Protein AF-A0A5U7F4Q4-F1 (afdb_monomer_lite)

pLDDT: mean 90.33, std 9.33, range [39.44, 98.25]

Organism: Salmonella e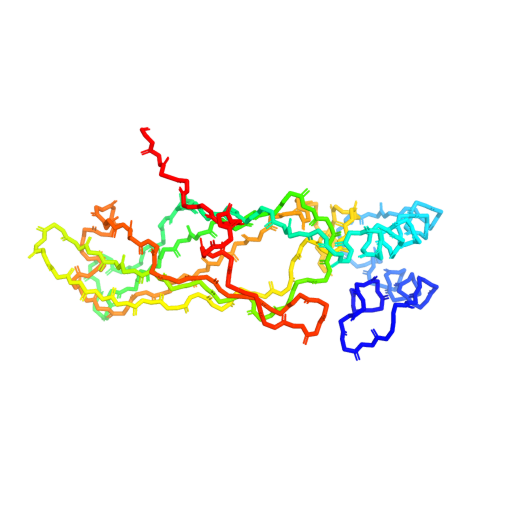nterica (NCBI:txid28901)

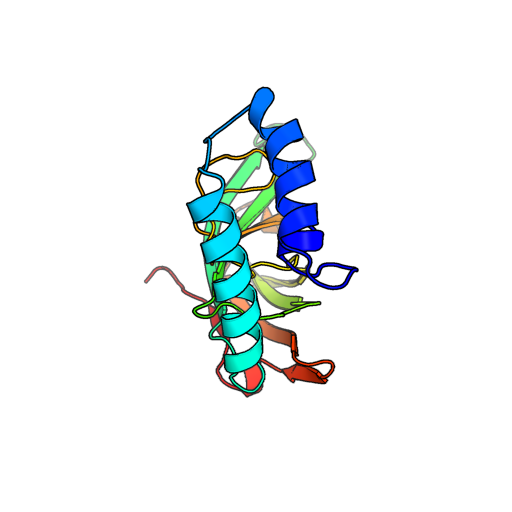Sequence (183 aa):
WMYYNGLGTAPDCDKAWSYYKKASRYVGKKVEEKIFLSKCAADIQSRKNNADALPKVTLKKESIFSRGITAKPKECALIFQIGTDKIRNMANLHITLELKNDDGVATEETLMIPPFGLNTLGIDMQNHAVDPLVTSYDLPLYTQDFCHGIGDIHFTLKSATATINDKNVDLLKADSVRFLDKK

Radius of gyration: 18.87 Å; chains: 1; bounding box: 40×43×48 Å

Structure (mmCIF, N/CA/C/O backbone):
data_AF-A0A5U7F4Q4-F1
#
_entry.id   AF-A0A5U7F4Q4-F1
#
loop_
_atom_site.group_PDB
_atom_site.id
_atom_site.type_symbol
_atom_site.label_atom_id
_atom_site.label_alt_id
_atom_site.label_comp_id
_atom_site.label_asym_id
_atom_site.label_entity_id
_atom_site.label_seq_id
_atom_site.pdbx_PDB_ins_code
_atom_site.Cartn_x
_atom_site.Cartn_y
_atom_site.Cartn_z
_atom_site.occupancy
_atom_site.B_iso_or_equiv
_atom_site.auth_seq_id
_atom_site.auth_comp_id
_atom_site.auth_asym_id
_atom_site.auth_atom_id
_atom_site.pdbx_PDB_model_num
ATOM 1 N N . TRP A 1 1 ? 4.984 6.358 -15.202 1.00 88.19 1 TRP A N 1
ATOM 2 C CA . TRP A 1 1 ? 4.441 5.559 -14.087 1.00 88.19 1 TRP A CA 1
ATOM 3 C C . TRP A 1 1 ? 3.761 4.273 -14.563 1.00 88.19 1 TRP A C 1
ATOM 5 O O . TRP A 1 1 ? 4.292 3.208 -14.283 1.00 88.19 1 TRP A O 1
ATOM 15 N N . MET A 1 2 ? 2.670 4.336 -15.348 1.00 92.81 2 MET A N 1
ATOM 16 C CA . MET A 1 2 ? 1.913 3.141 -15.791 1.00 92.81 2 MET A CA 1
ATOM 17 C C . MET A 1 2 ? 2.769 2.068 -16.485 1.00 92.81 2 MET A C 1
ATOM 19 O O . MET A 1 2 ? 2.805 0.941 -16.010 1.00 92.81 2 MET A O 1
ATOM 23 N N . TYR A 1 3 ? 3.528 2.425 -17.530 1.00 96.38 3 TYR A N 1
ATOM 24 C CA . TYR A 1 3 ? 4.412 1.483 -18.240 1.00 96.38 3 TYR A CA 1
ATOM 25 C C . TYR A 1 3 ? 5.571 0.943 -17.390 1.00 96.38 3 TYR A C 1
ATOM 27 O O . TYR A 1 3 ? 6.046 -0.151 -17.642 1.00 96.38 3 TYR A O 1
ATOM 35 N N . TYR A 1 4 ? 6.027 1.667 -16.365 1.00 95.88 4 TYR A N 1
ATOM 36 C CA . TYR A 1 4 ? 7.071 1.147 -15.472 1.00 95.88 4 TYR A CA 1
ATOM 37 C C . TYR A 1 4 ? 6.493 0.046 -14.568 1.00 95.88 4 TYR A C 1
ATOM 39 O O . TYR A 1 4 ? 7.073 -1.026 -14.378 1.00 95.88 4 TYR A O 1
ATOM 47 N N . ASN A 1 5 ? 5.321 0.331 -13.997 1.00 94.00 5 ASN A N 1
ATOM 48 C CA . ASN A 1 5 ? 4.710 -0.481 -12.952 1.00 94.00 5 ASN A CA 1
ATOM 49 C C . ASN A 1 5 ? 3.763 -1.565 -13.490 1.00 94.00 5 ASN A C 1
ATOM 51 O O . ASN A 1 5 ? 3.413 -2.472 -12.747 1.00 94.00 5 ASN A O 1
ATOM 55 N N . GLY A 1 6 ? 3.364 -1.501 -14.762 1.00 92.50 6 GLY A N 1
ATOM 56 C CA . GLY A 1 6 ? 2.388 -2.421 -15.351 1.00 92.50 6 GLY A CA 1
ATOM 57 C C . GLY A 1 6 ? 0.941 -2.145 -14.926 1.00 92.50 6 GLY A C 1
ATOM 58 O O . GLY A 1 6 ? 0.138 -3.065 -14.818 1.00 92.50 6 GLY A O 1
ATOM 59 N N . LEU A 1 7 ? 0.605 -0.887 -14.627 1.00 89.56 7 LEU A N 1
ATOM 60 C CA . LEU A 1 7 ? -0.738 -0.504 -14.181 1.00 89.56 7 LEU A CA 1
ATOM 61 C C . LEU A 1 7 ? -1.643 -0.254 -15.391 1.00 89.56 7 LEU A C 1
ATOM 63 O O . LEU A 1 7 ? -1.460 0.740 -16.094 1.00 89.56 7 LEU A O 1
ATOM 67 N N . GLY A 1 8 ? -2.593 -1.159 -15.642 1.00 87.50 8 GLY A N 1
ATOM 68 C CA . GLY A 1 8 ? -3.528 -1.079 -16.777 1.00 87.50 8 GLY A CA 1
ATOM 69 C C . GLY A 1 8 ? -2.891 -1.326 -18.153 1.00 87.50 8 GLY A C 1
ATOM 70 O O . GLY A 1 8 ? -3.529 -1.103 -19.175 1.00 87.50 8 GLY A O 1
ATOM 71 N N . THR A 1 9 ? -1.626 -1.752 -18.194 1.00 92.56 9 THR A N 1
ATOM 72 C CA . THR A 1 9 ? -0.860 -2.058 -19.411 1.00 92.56 9 THR A CA 1
ATOM 73 C C . THR A 1 9 ? 0.279 -3.012 -19.070 1.00 92.56 9 THR A C 1
ATOM 75 O O . THR A 1 9 ? 0.737 -3.044 -17.930 1.00 92.56 9 THR A O 1
ATOM 78 N N . ALA A 1 10 ? 0.799 -3.742 -20.058 1.00 93.88 10 ALA A N 1
ATOM 79 C CA . ALA A 1 10 ? 2.052 -4.470 -19.889 1.00 93.88 10 ALA A CA 1
ATOM 80 C C . ALA A 1 10 ? 3.212 -3.501 -19.562 1.00 93.88 10 ALA A C 1
ATOM 82 O O . ALA A 1 10 ? 3.231 -2.381 -20.095 1.00 93.88 10 ALA A O 1
ATOM 83 N N . PRO A 1 11 ? 4.169 -3.902 -18.698 1.00 95.31 11 PRO A N 1
ATOM 84 C CA . PRO A 1 11 ? 5.370 -3.119 -18.457 1.00 95.31 11 PRO A CA 1
ATOM 85 C C . PRO A 1 11 ? 6.211 -2.922 -19.725 1.00 95.31 11 PRO A C 1
ATOM 87 O O . PRO A 1 11 ? 6.410 -3.863 -20.488 1.00 95.31 11 PRO A O 1
ATOM 90 N N . ASP A 1 12 ? 6.738 -1.715 -19.909 1.00 97.94 12 ASP A N 1
ATOM 91 C CA . ASP A 1 12 ? 7.588 -1.318 -21.035 1.00 97.94 12 ASP A CA 1
ATOM 92 C C . ASP A 1 12 ? 8.562 -0.226 -20.560 1.00 97.94 12 ASP A C 1
ATOM 94 O O . ASP A 1 12 ? 8.174 0.924 -20.321 1.00 97.94 12 ASP A O 1
ATOM 98 N N . CYS A 1 13 ? 9.829 -0.601 -20.364 1.00 98.12 13 CYS A N 1
ATOM 99 C CA . CYS A 1 13 ? 10.838 0.287 -19.787 1.00 98.12 13 CYS A CA 1
ATOM 100 C C . CYS A 1 13 ? 11.246 1.419 -20.731 1.00 98.12 13 CYS A C 1
ATOM 102 O O . CYS A 1 13 ? 11.427 2.548 -20.269 1.00 98.12 13 CYS A O 1
ATOM 104 N N . ASP A 1 14 ? 11.321 1.157 -22.035 1.00 97.94 14 ASP A N 1
ATOM 105 C CA . ASP A 1 14 ? 11.709 2.159 -23.030 1.00 97.94 14 ASP A CA 1
ATOM 106 C C . ASP A 1 14 ? 10.611 3.209 -23.184 1.00 97.94 14 ASP A C 1
ATOM 108 O O . ASP A 1 14 ? 10.862 4.421 -23.186 1.00 97.94 14 ASP A O 1
ATOM 112 N N . LYS A 1 15 ? 9.353 2.764 -23.215 1.00 97.75 15 LYS A N 1
ATOM 113 C CA . LYS A 1 15 ? 8.203 3.665 -23.240 1.00 97.75 15 LYS A CA 1
ATOM 114 C C . LYS A 1 15 ? 8.069 4.434 -21.931 1.00 97.75 15 LYS A C 1
ATOM 116 O O . LYS A 1 15 ? 7.828 5.644 -21.959 1.00 97.75 15 LYS A O 1
ATOM 121 N N . ALA A 1 16 ? 8.278 3.782 -20.785 1.00 96.50 16 ALA A N 1
ATOM 122 C CA . ALA A 1 16 ? 8.312 4.453 -19.487 1.00 96.50 16 ALA A CA 1
ATOM 123 C C . ALA A 1 16 ? 9.387 5.549 -19.439 1.00 96.50 16 ALA A C 1
ATOM 125 O O . ALA A 1 16 ? 9.093 6.663 -18.994 1.00 96.50 16 ALA A O 1
ATOM 126 N N . TRP A 1 17 ? 10.589 5.263 -19.942 1.00 96.38 17 TRP A N 1
ATOM 127 C CA . TRP A 1 17 ? 11.681 6.226 -20.039 1.00 96.38 17 TRP A CA 1
ATOM 128 C C . TRP A 1 17 ? 11.344 7.388 -20.976 1.00 96.38 17 TRP A C 1
ATOM 130 O O . TRP A 1 17 ? 11.531 8.545 -20.605 1.00 96.38 17 TRP A O 1
ATOM 140 N N . SER A 1 18 ? 10.779 7.115 -22.155 1.00 95.56 18 SER A N 1
ATOM 141 C CA . SER A 1 18 ? 10.365 8.150 -23.112 1.00 95.56 18 SER A CA 1
ATOM 142 C C . SER A 1 18 ? 9.416 9.176 -22.480 1.00 95.56 18 SER A C 1
ATOM 144 O O . SER A 1 18 ? 9.592 10.387 -22.655 1.00 95.56 18 SER A O 1
ATOM 146 N N . TYR A 1 19 ? 8.447 8.719 -21.679 1.00 93.06 19 TYR A N 1
ATOM 147 C CA . TYR A 1 19 ? 7.567 9.616 -20.926 1.00 93.06 19 TYR A CA 1
ATOM 148 C C . TYR A 1 19 ? 8.288 10.320 -19.774 1.00 93.06 19 TYR A C 1
ATOM 150 O O . TYR A 1 19 ? 8.137 11.534 -19.618 1.00 93.06 19 TYR A O 1
ATOM 158 N N . TYR A 1 20 ? 9.101 9.600 -18.998 1.00 93.06 20 TYR A N 1
ATOM 159 C CA . TYR A 1 20 ? 9.874 10.186 -17.902 1.00 93.06 20 TYR A CA 1
ATOM 160 C C . TYR A 1 20 ? 10.804 11.308 -18.391 1.00 93.06 20 TYR A C 1
ATOM 162 O O . TYR A 1 20 ? 10.822 12.392 -17.815 1.00 93.06 20 TYR A O 1
ATOM 170 N N . LYS A 1 21 ? 11.527 11.098 -19.495 1.00 91.88 21 LYS A N 1
ATOM 171 C CA . LYS A 1 21 ? 12.435 12.076 -20.115 1.00 91.88 21 LYS A CA 1
ATOM 172 C C . LYS A 1 21 ? 11.721 13.350 -20.567 1.00 91.88 21 LYS A C 1
ATOM 174 O O . LYS A 1 21 ? 12.335 14.416 -20.597 1.00 91.88 21 LYS A O 1
ATOM 179 N N . LYS A 1 22 ? 10.441 13.258 -20.943 1.00 89.31 22 LYS A N 1
ATOM 180 C CA . LYS A 1 22 ? 9.609 14.427 -21.266 1.00 89.31 22 LYS A CA 1
ATOM 181 C C . LYS A 1 22 ? 9.192 15.168 -19.994 1.00 89.31 22 LYS A C 1
ATOM 183 O O . LYS A 1 22 ? 9.326 16.385 -19.951 1.00 89.31 22 LYS A O 1
ATOM 188 N N . ALA A 1 23 ? 8.748 14.447 -18.964 1.00 85.25 23 ALA A N 1
ATOM 189 C CA . ALA A 1 23 ? 8.246 15.029 -17.716 1.00 85.25 23 ALA A CA 1
ATOM 190 C C . ALA A 1 23 ? 9.349 15.625 -16.817 1.00 85.25 23 ALA A C 1
ATOM 192 O O . ALA A 1 23 ? 9.193 16.723 -16.288 1.00 85.25 23 ALA A O 1
ATOM 193 N N . SER A 1 24 ? 10.498 14.953 -16.690 1.00 82.94 24 SER A N 1
ATOM 194 C CA . SER A 1 24 ? 11.627 15.367 -15.831 1.00 82.94 24 SER A CA 1
ATOM 195 C C . SER A 1 24 ? 12.330 16.654 -16.277 1.00 82.94 24 SER A C 1
ATOM 197 O O . SER A 1 24 ? 13.201 17.174 -15.578 1.00 82.94 24 SER A O 1
ATOM 199 N N . ARG A 1 25 ? 11.942 17.206 -17.432 1.00 80.19 25 ARG A N 1
ATOM 200 C CA . ARG A 1 25 ? 12.361 18.541 -17.879 1.00 80.19 25 ARG A CA 1
ATOM 201 C C . ARG A 1 25 ? 11.742 19.661 -17.048 1.00 80.19 25 ARG A C 1
ATOM 203 O O . ARG A 1 25 ? 12.315 20.743 -17.022 1.00 80.19 25 ARG A O 1
ATOM 210 N N . TYR A 1 26 ? 10.607 19.405 -16.401 1.00 76.12 26 TYR A N 1
ATOM 211 C CA . TYR A 1 26 ? 9.802 20.446 -15.771 1.00 76.12 26 TYR A CA 1
ATOM 212 C C . TYR A 1 26 ? 9.939 20.482 -14.246 1.00 76.12 26 TYR A C 1
ATOM 214 O O . TYR A 1 26 ? 9.864 21.564 -13.677 1.00 76.12 26 TYR A O 1
ATOM 222 N N . VAL A 1 27 ? 10.153 19.341 -13.576 1.00 74.00 27 VAL A N 1
ATOM 223 C CA . VAL A 1 27 ? 10.195 19.278 -12.101 1.00 74.00 27 VAL A CA 1
ATOM 224 C C . VAL A 1 27 ? 10.915 18.037 -11.559 1.00 74.00 27 VAL A C 1
ATOM 226 O O . VAL A 1 27 ? 10.902 16.967 -12.177 1.00 74.00 27 VAL A O 1
ATOM 229 N N . GLY A 1 28 ? 11.493 18.207 -10.364 1.00 79.44 28 GLY A N 1
ATOM 230 C CA . GLY A 1 28 ? 11.963 17.151 -9.465 1.00 79.44 28 GLY A CA 1
ATOM 231 C C . GLY A 1 28 ? 13.306 16.499 -9.815 1.00 79.44 28 GLY A C 1
ATOM 232 O O . GLY A 1 28 ? 14.114 17.020 -10.589 1.00 79.44 28 GLY A O 1
ATOM 233 N N . LYS A 1 29 ? 13.578 15.360 -9.169 1.00 83.38 29 LYS A N 1
ATOM 234 C CA . LYS A 1 29 ? 14.853 14.641 -9.241 1.00 83.38 29 LYS A CA 1
ATOM 235 C C . LYS A 1 29 ? 15.044 14.010 -10.619 1.00 83.38 29 LYS A C 1
ATOM 237 O O . LYS A 1 29 ? 14.205 13.247 -11.100 1.00 83.38 29 LYS A O 1
ATOM 242 N N . LYS A 1 30 ? 16.202 14.281 -11.223 1.00 88.25 30 LYS A N 1
ATOM 243 C CA . LYS A 1 30 ? 16.624 13.661 -12.481 1.00 88.25 30 LYS A CA 1
ATOM 244 C C . LYS A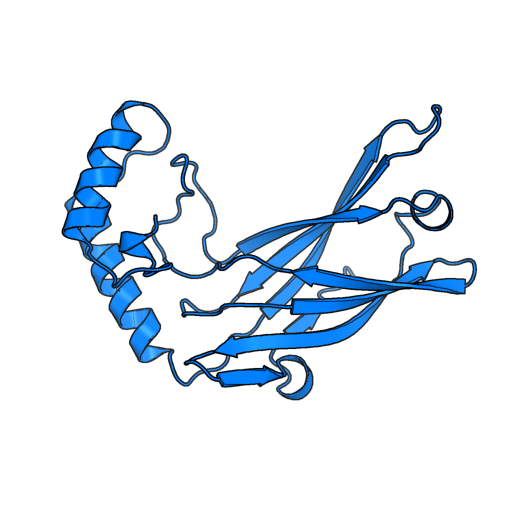 1 30 ? 17.317 12.331 -12.205 1.00 88.25 30 LYS A C 1
ATOM 246 O O . LYS A 1 30 ? 18.250 12.262 -11.411 1.00 88.25 30 LYS A O 1
ATOM 251 N N . VAL A 1 31 ? 16.846 11.286 -12.869 1.00 91.38 31 VAL A N 1
ATOM 252 C CA . VAL A 1 31 ? 17.416 9.941 -12.867 1.00 91.38 31 VAL A CA 1
ATOM 253 C C . VAL A 1 31 ? 18.040 9.712 -14.235 1.00 91.38 31 VAL A C 1
ATOM 255 O O . VAL A 1 31 ? 17.419 9.981 -15.264 1.00 91.38 31 VAL A O 1
ATOM 258 N N . GLU A 1 32 ? 19.279 9.235 -14.247 1.00 94.38 32 GLU A N 1
ATOM 259 C CA . GLU A 1 32 ? 19.972 8.897 -15.486 1.00 94.38 32 GLU A CA 1
ATOM 260 C C . GLU A 1 32 ? 19.279 7.739 -16.210 1.00 94.38 32 GLU A C 1
ATOM 262 O O . GLU A 1 32 ? 18.804 6.793 -15.581 1.00 94.38 32 GLU A O 1
ATOM 267 N N . GLU A 1 33 ? 19.291 7.780 -17.542 1.00 95.81 33 GLU A N 1
ATOM 268 C CA . GLU A 1 33 ? 18.670 6.775 -18.415 1.00 95.81 33 GLU A CA 1
ATOM 269 C C . GLU A 1 33 ? 19.087 5.349 -18.054 1.00 95.81 33 GLU A C 1
ATOM 271 O O . GLU A 1 33 ? 18.247 4.481 -17.822 1.00 95.81 33 GLU A O 1
ATOM 276 N N . LYS A 1 34 ? 20.398 5.127 -17.916 1.00 97.25 34 LYS A N 1
ATOM 277 C CA . LYS A 1 34 ? 20.963 3.819 -17.575 1.00 97.25 34 LYS A CA 1
ATOM 278 C C . LYS A 1 34 ? 20.441 3.303 -16.232 1.00 97.25 34 LYS A C 1
ATOM 280 O O . LYS A 1 34 ? 20.136 2.118 -16.111 1.00 97.25 34 LYS A O 1
ATOM 285 N N . ILE A 1 35 ? 20.327 4.180 -15.233 1.00 96.38 35 ILE A N 1
ATOM 286 C CA . ILE A 1 35 ? 19.822 3.827 -13.900 1.00 96.38 35 ILE A CA 1
ATOM 287 C C . ILE A 1 35 ? 18.328 3.511 -13.976 1.00 96.38 35 ILE A C 1
ATOM 289 O O . ILE A 1 35 ? 17.892 2.503 -13.423 1.00 96.38 35 ILE A O 1
ATOM 293 N N . PHE A 1 36 ? 17.556 4.339 -14.682 1.00 96.69 36 PHE A N 1
ATOM 294 C CA . PHE A 1 36 ? 16.114 4.166 -14.842 1.00 96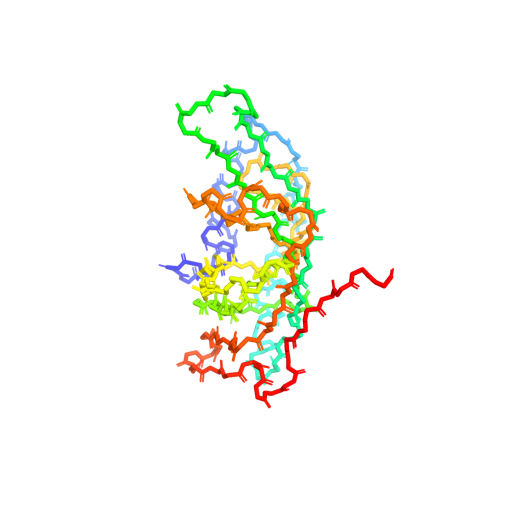.69 36 PHE A CA 1
ATOM 295 C C . PHE A 1 36 ? 15.777 2.836 -15.521 1.00 96.69 36 PHE A C 1
ATOM 297 O O . PHE A 1 36 ? 14.987 2.056 -14.992 1.00 96.69 36 PHE A O 1
ATOM 304 N N . LEU A 1 37 ? 16.394 2.561 -16.674 1.00 98.12 37 LEU A N 1
ATOM 305 C CA . LEU A 1 37 ? 16.146 1.345 -17.449 1.00 98.12 37 LEU A CA 1
ATOM 306 C C . LEU A 1 37 ? 16.595 0.093 -16.685 1.00 98.12 37 LEU A C 1
ATOM 308 O O . LEU A 1 37 ? 15.851 -0.884 -16.626 1.00 98.12 37 LEU A O 1
ATOM 312 N N . SER A 1 38 ? 17.764 0.149 -16.036 1.00 98.06 38 SER A N 1
ATOM 313 C CA . SER A 1 38 ? 18.273 -0.951 -15.206 1.00 98.06 38 SER A CA 1
ATOM 314 C C . SER A 1 38 ? 17.326 -1.278 -14.048 1.00 98.06 38 SER A C 1
ATOM 316 O O . SER A 1 38 ? 16.930 -2.432 -13.875 1.00 98.06 38 SER A O 1
ATOM 318 N N . LYS A 1 39 ? 16.885 -0.259 -13.297 1.00 97.25 39 LYS A N 1
ATOM 319 C CA . LYS A 1 39 ? 15.919 -0.444 -12.206 1.00 97.25 39 LYS A CA 1
ATOM 320 C C . LYS A 1 39 ? 14.578 -0.959 -12.713 1.00 97.25 39 LYS A C 1
ATOM 322 O O . LYS A 1 39 ? 14.034 -1.877 -12.115 1.00 97.25 39 LYS A O 1
ATOM 327 N N . CYS A 1 40 ? 14.079 -0.443 -13.834 1.00 97.88 40 CYS A N 1
ATOM 328 C CA . CYS A 1 40 ? 12.822 -0.904 -14.419 1.00 97.88 40 CYS A CA 1
ATOM 329 C C . CYS A 1 40 ? 12.858 -2.401 -14.747 1.00 97.88 40 CYS A C 1
ATOM 331 O O . CYS A 1 40 ? 11.969 -3.146 -14.329 1.00 97.88 40 CYS A O 1
ATOM 333 N N . ALA A 1 41 ? 13.912 -2.859 -15.427 1.00 97.62 41 ALA A N 1
ATOM 334 C CA . ALA A 1 41 ? 14.083 -4.270 -15.757 1.00 97.62 41 ALA A CA 1
ATOM 335 C C . ALA A 1 41 ? 14.211 -5.144 -14.495 1.00 97.62 41 ALA A C 1
ATOM 337 O O . ALA A 1 41 ? 13.551 -6.181 -14.389 1.00 97.62 41 ALA A O 1
ATOM 338 N N . ALA A 1 42 ? 15.006 -4.699 -13.515 1.00 97.38 42 ALA A N 1
ATOM 339 C CA . ALA A 1 42 ? 15.179 -5.401 -12.246 1.00 97.38 42 ALA A CA 1
ATOM 340 C C . ALA A 1 42 ? 13.868 -5.495 -11.451 1.00 97.38 42 ALA A C 1
ATOM 342 O O . ALA A 1 42 ? 13.537 -6.559 -10.930 1.00 97.38 42 ALA A O 1
ATOM 343 N N . ASP A 1 43 ? 13.086 -4.417 -11.400 1.00 96.94 43 ASP A N 1
ATOM 344 C CA . ASP A 1 43 ? 11.811 -4.381 -10.690 1.00 96.94 43 ASP A CA 1
ATOM 345 C C . ASP A 1 43 ? 10.778 -5.291 -11.372 1.00 96.94 43 ASP A C 1
ATOM 347 O O . ASP A 1 43 ? 10.087 -6.041 -10.685 1.00 96.94 43 ASP A O 1
ATOM 351 N N . ILE A 1 44 ? 10.702 -5.304 -12.712 1.00 95.69 44 ILE A N 1
ATOM 352 C CA . ILE A 1 44 ? 9.851 -6.252 -13.458 1.00 95.69 44 ILE A CA 1
ATOM 353 C C . ILE A 1 44 ? 10.192 -7.695 -13.076 1.00 95.69 44 ILE A C 1
ATOM 355 O O . ILE A 1 44 ? 9.284 -8.491 -12.825 1.00 95.69 44 ILE A O 1
ATOM 359 N N . GLN A 1 45 ? 11.480 -8.038 -13.010 1.00 94.56 45 GLN A N 1
ATOM 360 C CA . GLN A 1 45 ? 11.905 -9.383 -12.630 1.00 94.56 45 GLN A CA 1
ATOM 361 C C . GLN A 1 45 ? 11.615 -9.681 -11.154 1.00 94.56 45 GLN A C 1
ATOM 363 O O . GLN A 1 45 ? 11.131 -10.764 -10.837 1.00 94.56 45 GLN A O 1
ATOM 368 N N . SER A 1 46 ? 11.839 -8.720 -10.258 1.00 93.69 46 SER A N 1
ATOM 369 C CA . SER A 1 46 ? 11.543 -8.855 -8.827 1.00 93.69 46 SER A CA 1
ATOM 370 C C . SER A 1 46 ? 10.060 -9.149 -8.585 1.00 93.69 46 SER A C 1
ATOM 372 O O . SER A 1 46 ? 9.726 -10.084 -7.857 1.00 93.69 46 SER A O 1
ATOM 374 N N . ARG A 1 47 ? 9.154 -8.445 -9.280 1.00 93.06 47 ARG A N 1
ATOM 375 C CA . ARG A 1 47 ? 7.706 -8.703 -9.187 1.00 93.06 47 ARG A CA 1
ATOM 376 C C . ARG A 1 47 ? 7.330 -10.119 -9.632 1.00 93.06 47 ARG A C 1
ATOM 378 O O . ARG A 1 47 ? 6.443 -10.710 -9.026 1.00 93.06 47 ARG A O 1
ATOM 385 N N . LYS A 1 48 ? 8.007 -10.667 -10.649 1.00 90.62 48 LYS A N 1
ATOM 386 C CA . LYS A 1 48 ? 7.821 -12.061 -11.095 1.00 90.62 48 LYS A CA 1
ATOM 387 C C . LYS A 1 48 ? 8.360 -13.059 -10.070 1.00 90.62 48 LYS A C 1
ATOM 389 O O . LYS A 1 48 ? 7.671 -14.012 -9.733 1.00 90.62 48 LYS A O 1
ATOM 394 N N . ASN A 1 49 ? 9.557 -12.816 -9.538 1.00 90.62 49 ASN A N 1
ATOM 395 C CA . ASN A 1 49 ? 10.184 -13.690 -8.542 1.00 90.62 49 ASN A CA 1
ATOM 396 C C . ASN A 1 49 ? 9.390 -13.741 -7.225 1.00 90.62 49 ASN A C 1
ATOM 398 O O . ASN A 1 49 ? 9.400 -14.757 -6.539 1.00 90.62 49 ASN A O 1
ATOM 402 N N . ASN A 1 50 ? 8.687 -12.659 -6.884 1.00 87.12 50 ASN A N 1
ATOM 403 C CA . ASN A 1 50 ? 7.850 -12.555 -5.688 1.00 87.12 50 ASN A CA 1
ATOM 404 C C . ASN A 1 50 ? 6.367 -12.883 -5.949 1.00 87.12 50 ASN A C 1
ATOM 406 O O . ASN A 1 50 ? 5.522 -12.546 -5.116 1.00 87.12 50 ASN A O 1
ATOM 410 N N . ALA A 1 51 ? 6.018 -13.482 -7.094 1.00 83.38 51 ALA A N 1
ATOM 411 C CA . ALA A 1 51 ? 4.619 -13.700 -7.472 1.00 83.38 51 ALA A CA 1
ATOM 412 C C . ALA A 1 51 ? 3.860 -14.569 -6.455 1.00 83.38 51 ALA A C 1
ATOM 414 O O . ALA A 1 51 ? 2.732 -14.224 -6.094 1.00 83.38 51 ALA A O 1
ATOM 415 N N . ASP A 1 52 ? 4.512 -15.621 -5.949 1.00 83.00 52 ASP A N 1
ATOM 416 C CA . ASP A 1 52 ? 3.915 -16.615 -5.046 1.00 83.00 52 ASP A CA 1
ATOM 417 C C . ASP A 1 52 ? 4.120 -16.305 -3.554 1.00 83.00 52 ASP A C 1
ATOM 419 O O . ASP A 1 52 ? 3.504 -16.931 -2.692 1.00 83.00 52 ASP A O 1
ATOM 423 N N . ALA A 1 53 ? 4.969 -15.328 -3.225 1.00 87.62 53 ALA A N 1
ATOM 424 C CA . ALA A 1 53 ? 5.219 -14.927 -1.846 1.00 87.62 53 ALA A CA 1
ATOM 425 C C . ALA A 1 53 ? 4.207 -13.866 -1.390 1.00 87.62 53 ALA A C 1
ATOM 427 O O . ALA A 1 53 ? 4.038 -12.826 -2.037 1.00 87.62 53 ALA A O 1
ATOM 428 N N . LEU A 1 54 ? 3.577 -14.096 -0.234 1.00 92.56 54 LEU A N 1
ATOM 429 C CA . LEU A 1 54 ? 2.720 -13.092 0.392 1.00 92.56 54 LEU A CA 1
ATOM 430 C C . LEU A 1 54 ? 3.558 -11.915 0.933 1.00 92.56 54 LEU A C 1
ATOM 432 O O . LEU A 1 54 ? 4.621 -12.141 1.523 1.00 92.56 54 LEU A O 1
ATOM 436 N N . PRO A 1 55 ? 3.116 -10.659 0.723 1.00 94.44 55 PRO A N 1
ATOM 437 C CA . PRO A 1 55 ? 3.770 -9.486 1.291 1.00 94.44 55 PRO A CA 1
ATOM 438 C C . PRO A 1 55 ? 3.399 -9.317 2.758 1.00 94.44 55 PRO A C 1
ATOM 440 O O . PRO A 1 55 ? 2.228 -9.434 3.114 1.00 94.44 55 PRO A O 1
ATOM 443 N N . LYS A 1 56 ? 4.352 -8.910 3.591 1.00 96.62 56 LYS A N 1
ATOM 444 C CA . LYS A 1 56 ? 4.032 -8.342 4.899 1.00 96.62 56 LYS A CA 1
ATOM 445 C C . LYS A 1 56 ? 3.576 -6.909 4.691 1.00 96.62 56 LYS A C 1
ATOM 447 O O . LYS A 1 56 ? 4.336 -6.092 4.176 1.00 96.62 56 LYS A O 1
ATOM 452 N N . VAL A 1 57 ? 2.344 -6.621 5.081 1.00 97.56 57 VAL A N 1
ATOM 453 C CA . VAL A 1 57 ? 1.756 -5.284 5.066 1.00 97.56 57 VAL A CA 1
ATOM 454 C C . VAL A 1 57 ? 1.754 -4.733 6.483 1.00 97.56 57 VAL A C 1
ATOM 456 O O . VAL A 1 57 ? 1.388 -5.418 7.439 1.00 97.56 57 VAL A O 1
ATOM 459 N N . THR A 1 58 ? 2.167 -3.486 6.637 1.00 97.62 58 THR A N 1
ATOM 460 C CA . THR A 1 58 ? 2.078 -2.777 7.911 1.00 97.62 58 THR A CA 1
ATOM 461 C C . THR A 1 58 ? 1.133 -1.603 7.770 1.00 97.62 58 THR A C 1
ATOM 463 O O . THR A 1 58 ? 1.091 -0.952 6.731 1.00 97.62 58 THR A O 1
ATOM 466 N N . LEU A 1 59 ? 0.368 -1.341 8.821 1.00 97.06 59 LEU A N 1
ATOM 467 C CA . LEU A 1 59 ? -0.503 -0.182 8.931 1.00 97.06 59 LEU A CA 1
ATOM 468 C C . LEU A 1 59 ? -0.152 0.551 10.221 1.00 97.06 59 LEU A C 1
ATOM 470 O O . LEU A 1 59 ? -0.086 -0.071 11.277 1.00 97.06 59 LEU A O 1
ATOM 474 N N . LYS A 1 60 ? 0.087 1.857 10.153 1.00 95.25 60 LYS A N 1
ATOM 475 C CA . LYS A 1 60 ? 0.481 2.673 11.305 1.00 95.25 60 LYS A CA 1
ATOM 476 C C . LYS A 1 60 ? -0.285 3.989 11.295 1.00 95.25 60 LYS A C 1
ATOM 478 O O . LYS A 1 60 ? -0.296 4.665 10.270 1.00 95.25 60 LYS A O 1
ATOM 483 N N . LYS A 1 61 ? -0.850 4.402 12.436 1.00 93.62 61 LYS A N 1
ATOM 484 C CA . LYS A 1 61 ? -1.320 5.789 12.608 1.00 93.62 61 LYS A CA 1
ATOM 485 C C . LYS A 1 61 ? -0.110 6.725 12.571 1.00 93.62 61 LYS A C 1
ATOM 487 O O . LYS A 1 61 ? 0.741 6.687 13.464 1.00 93.62 61 LYS A O 1
ATOM 492 N N . GLU A 1 62 ? -0.015 7.541 11.531 1.00 92.31 62 GLU A N 1
ATOM 493 C CA . GLU A 1 62 ? 1.094 8.470 11.334 1.00 92.31 62 GLU A CA 1
ATOM 494 C C . GLU A 1 62 ? 0.815 9.801 12.024 1.00 92.31 62 GLU A C 1
ATOM 496 O O . GLU A 1 62 ? 1.596 10.241 12.874 1.00 92.31 62 GLU A O 1
ATOM 501 N N . SER A 1 63 ? -0.314 10.421 11.690 1.00 90.94 63 SER A N 1
ATOM 502 C CA . SER A 1 63 ? -0.690 11.732 12.206 1.00 90.94 63 SER A CA 1
ATOM 503 C C . SER A 1 63 ? -2.202 11.952 12.139 1.00 90.94 63 SER A C 1
ATOM 505 O O . SER A 1 63 ? -2.971 11.057 11.783 1.00 90.94 63 SER A O 1
ATOM 507 N N . ILE A 1 64 ? -2.628 13.136 12.564 1.00 90.81 64 ILE A N 1
ATOM 508 C CA . ILE A 1 64 ? -4.021 13.558 12.588 1.00 90.81 64 ILE A CA 1
ATOM 509 C C . ILE A 1 64 ? -4.094 14.911 11.894 1.00 90.81 64 ILE A C 1
ATOM 511 O O . ILE A 1 64 ? -3.325 15.819 12.216 1.00 90.81 64 ILE A O 1
ATOM 515 N N . PHE A 1 65 ? -5.054 15.059 10.992 1.00 88.25 65 PHE A N 1
ATOM 516 C CA . PHE A 1 65 ? -5.468 16.354 10.482 1.00 88.25 65 PHE A CA 1
ATOM 517 C C . PHE A 1 65 ? -6.728 16.806 11.219 1.00 88.25 65 PHE A C 1
ATOM 519 O O . PHE A 1 65 ? -7.669 16.033 11.393 1.00 88.25 65 PHE A O 1
ATOM 526 N N . SER A 1 66 ? -6.766 18.067 11.642 1.00 83.62 66 SER A N 1
ATOM 527 C CA . SER A 1 66 ? -7.993 18.688 12.140 1.00 83.62 66 SER A CA 1
ATOM 528 C C . SER A 1 66 ? -8.054 20.155 11.732 1.00 83.62 66 SER A C 1
ATOM 530 O O . SER A 1 66 ? -7.066 20.888 11.826 1.00 83.62 66 SER A O 1
ATOM 532 N N . ARG A 1 67 ? -9.226 20.591 11.271 1.00 76.38 67 ARG A N 1
ATOM 533 C CA . ARG A 1 67 ? -9.508 21.970 10.874 1.00 76.38 67 ARG A CA 1
ATOM 534 C C . ARG A 1 67 ? -10.852 22.412 11.442 1.00 76.38 67 ARG A C 1
ATOM 536 O O . ARG A 1 67 ? -11.799 21.638 11.536 1.00 76.38 67 ARG A O 1
ATOM 543 N N . GLY A 1 68 ? -10.930 23.689 11.819 1.00 62.22 68 GLY A N 1
ATOM 544 C CA . GLY A 1 68 ? -12.184 24.288 12.273 1.00 62.22 68 GLY A CA 1
ATOM 545 C C . GLY A 1 68 ? -12.576 23.891 13.696 1.00 62.22 68 GLY A C 1
ATOM 546 O O . GLY A 1 68 ? -13.751 23.706 13.970 1.00 62.22 68 GLY A O 1
ATOM 547 N N . ILE A 1 69 ? -11.624 23.807 14.636 1.00 56.53 69 ILE A N 1
ATOM 548 C CA . ILE A 1 69 ? -11.896 23.463 16.051 1.00 56.53 69 ILE A CA 1
ATOM 549 C C . ILE A 1 69 ? -13.010 24.352 16.660 1.00 56.53 69 ILE A C 1
ATOM 551 O O . ILE A 1 69 ? -13.736 23.911 17.551 1.00 56.53 69 ILE A O 1
ATOM 555 N N . THR A 1 70 ? -13.193 25.565 16.124 1.00 58.56 70 THR A N 1
ATOM 556 C CA . THR A 1 70 ? -14.213 26.551 16.511 1.00 58.56 70 THR A CA 1
ATOM 557 C C . THR A 1 70 ? -15.367 26.740 15.509 1.00 58.56 70 THR A C 1
ATOM 559 O O . THR A 1 70 ? -16.342 27.401 15.860 1.00 58.56 70 THR A O 1
ATOM 562 N N . ALA A 1 71 ? -15.312 26.181 14.292 1.00 57.97 71 ALA A N 1
ATOM 563 C CA . ALA A 1 71 ? -16.305 26.400 13.230 1.00 57.97 71 ALA A CA 1
ATOM 564 C C . ALA A 1 71 ? -16.999 25.086 12.826 1.00 57.97 71 ALA A C 1
ATOM 566 O O . ALA A 1 71 ? -16.356 24.048 12.712 1.00 57.97 71 ALA A O 1
ATOM 567 N N . LYS A 1 72 ? -18.324 25.115 12.627 1.00 63.72 72 LYS A N 1
ATOM 568 C CA . LYS A 1 72 ? -19.109 23.943 12.198 1.00 63.72 72 LYS A CA 1
ATOM 569 C C . LYS A 1 72 ? -19.256 23.923 10.663 1.00 63.72 72 LYS A C 1
ATOM 571 O O . LYS A 1 72 ? -19.589 24.975 10.116 1.00 63.72 72 LYS A O 1
ATOM 576 N N . PRO A 1 73 ? -19.106 22.762 9.991 1.00 63.41 73 PRO A N 1
ATOM 577 C CA . PRO A 1 73 ? -18.739 21.454 10.547 1.00 63.41 73 PRO A CA 1
ATOM 578 C C . PRO A 1 73 ? -17.228 21.325 10.812 1.00 63.41 73 PRO A C 1
ATOM 580 O O . PRO A 1 73 ? -16.413 21.924 10.120 1.00 63.41 73 PRO A O 1
ATOM 583 N N . LYS A 1 74 ? -16.867 20.526 11.825 1.00 72.50 74 LYS A N 1
ATOM 584 C CA . LYS A 1 74 ? -15.469 20.156 12.084 1.00 72.50 74 LYS A CA 1
ATOM 585 C C . LYS A 1 74 ? -15.011 19.163 11.025 1.00 72.50 74 LYS A C 1
ATOM 587 O O . LYS A 1 74 ? -15.707 18.183 10.782 1.00 72.50 74 LYS A O 1
ATOM 592 N N . GLU A 1 75 ? -13.839 19.402 10.453 1.00 80.75 75 GLU A N 1
ATOM 593 C CA . GLU A 1 75 ? -13.198 18.501 9.498 1.00 80.75 75 GLU A CA 1
ATOM 594 C C . GLU A 1 75 ? -11.996 17.858 10.182 1.00 80.75 75 GLU A C 1
ATOM 596 O O . GLU A 1 75 ? -11.115 18.559 10.690 1.00 80.75 75 GLU A O 1
ATOM 601 N N . CYS A 1 76 ? -11.944 16.531 10.210 1.00 87.75 76 CYS A N 1
ATOM 602 C CA . CYS A 1 76 ? -10.789 15.817 10.724 1.00 87.75 76 CYS A CA 1
ATOM 603 C C . CYS A 1 76 ? -10.484 14.583 9.875 1.00 87.75 76 CYS A C 1
ATOM 605 O O . CYS A 1 76 ? -11.352 14.060 9.178 1.00 87.75 76 CYS A O 1
ATOM 607 N N . ALA A 1 77 ? -9.234 14.136 9.910 1.00 91.94 77 ALA A N 1
ATOM 608 C CA . ALA A 1 77 ? -8.816 12.915 9.242 1.00 91.94 77 ALA A CA 1
ATOM 609 C C . ALA A 1 77 ? -7.727 12.204 10.040 1.00 91.94 77 ALA A C 1
ATOM 611 O O . ALA A 1 77 ? -6.867 12.836 10.663 1.00 91.94 77 ALA A O 1
ATOM 612 N N . LEU A 1 78 ? -7.757 10.878 9.985 1.00 93.31 78 LEU A N 1
ATOM 613 C CA . LEU A 1 78 ? -6.662 10.031 10.427 1.00 93.31 78 LEU A CA 1
ATOM 614 C C . LEU A 1 78 ? -5.743 9.774 9.240 1.00 93.31 78 LEU A C 1
ATOM 616 O O . LEU A 1 78 ? -6.198 9.314 8.195 1.00 93.31 78 LEU A O 1
ATOM 620 N N . ILE A 1 79 ? -4.456 10.052 9.412 1.00 94.88 79 ILE A N 1
ATOM 621 C CA . ILE A 1 79 ? -3.457 9.799 8.378 1.00 94.88 79 ILE A CA 1
ATOM 622 C C . ILE A 1 79 ? -2.733 8.514 8.747 1.00 94.88 79 ILE A C 1
ATOM 624 O O . ILE A 1 79 ? -2.090 8.419 9.802 1.00 94.88 79 ILE A O 1
ATOM 628 N N . PHE A 1 80 ? -2.854 7.519 7.880 1.00 96.31 80 PHE A N 1
ATOM 629 C CA . PHE A 1 80 ? -2.197 6.234 8.028 1.00 96.31 80 PHE A CA 1
ATOM 630 C C . PHE A 1 80 ? -1.007 6.123 7.092 1.00 96.31 80 PHE A C 1
ATOM 632 O O . PHE A 1 80 ? -1.090 6.491 5.927 1.00 96.31 80 PHE A O 1
ATOM 639 N N . GLN A 1 81 ? 0.065 5.523 7.593 1.00 96.81 81 GLN A N 1
ATOM 640 C CA . GLN A 1 81 ? 1.183 5.052 6.796 1.00 96.81 81 GLN A CA 1
ATOM 641 C C . GLN A 1 81 ? 1.012 3.547 6.567 1.00 96.81 81 GLN A C 1
ATOM 643 O O . GLN A 1 81 ? 0.886 2.775 7.524 1.00 96.81 81 GLN A O 1
ATOM 648 N N . ILE A 1 82 ? 1.015 3.134 5.304 1.00 97.62 82 ILE A N 1
ATOM 649 C CA . ILE A 1 82 ? 0.905 1.746 4.869 1.00 97.62 82 ILE A CA 1
ATOM 650 C C . ILE A 1 82 ? 2.241 1.339 4.263 1.00 97.62 82 ILE A C 1
ATOM 652 O O . ILE A 1 82 ? 2.733 1.989 3.344 1.00 97.62 82 ILE A O 1
ATOM 656 N N . GLY A 1 83 ? 2.834 0.273 4.788 1.00 97.38 83 GLY A N 1
ATOM 657 C CA . GLY A 1 83 ? 4.116 -0.256 4.336 1.00 97.38 83 GLY A CA 1
ATOM 658 C C . GLY A 1 83 ? 3.996 -1.656 3.749 1.00 97.38 83 GLY A C 1
ATOM 659 O O . GLY A 1 83 ? 3.066 -2.402 4.062 1.00 97.38 83 GLY A O 1
ATOM 660 N N . THR A 1 84 ? 4.966 -2.038 2.923 1.00 96.50 84 THR A N 1
ATOM 661 C CA . THR A 1 84 ? 5.160 -3.423 2.488 1.00 96.50 84 THR A CA 1
ATOM 662 C C . THR A 1 84 ? 6.636 -3.808 2.473 1.00 96.50 84 THR A C 1
ATOM 664 O O . THR A 1 84 ? 7.503 -2.964 2.279 1.00 96.50 84 THR A O 1
ATOM 667 N N . ASP A 1 85 ? 6.955 -5.083 2.681 1.00 94.88 85 ASP A N 1
ATOM 668 C CA . ASP A 1 85 ? 8.336 -5.583 2.670 1.00 94.88 85 ASP A CA 1
ATOM 669 C C . ASP A 1 85 ? 8.822 -6.040 1.283 1.00 94.88 85 ASP A C 1
ATOM 671 O O . ASP A 1 85 ? 9.975 -6.456 1.136 1.00 94.88 85 ASP A O 1
ATOM 675 N N . LYS A 1 86 ? 7.950 -6.027 0.267 1.00 90.94 86 LYS A N 1
ATOM 676 C CA . LYS A 1 86 ? 8.234 -6.622 -1.044 1.00 90.94 86 LYS A CA 1
ATOM 677 C C . LYS A 1 86 ? 7.761 -5.762 -2.191 1.00 90.94 86 LYS A C 1
ATOM 679 O O . LYS A 1 86 ? 6.689 -5.170 -2.153 1.00 90.94 86 LYS A O 1
ATOM 684 N N . ILE A 1 87 ? 8.528 -5.837 -3.277 1.00 92.75 87 ILE A N 1
ATOM 685 C CA . ILE A 1 87 ? 8.084 -5.339 -4.570 1.00 92.75 87 ILE A CA 1
ATOM 686 C C . ILE A 1 87 ? 7.313 -6.422 -5.299 1.00 92.75 87 ILE A C 1
ATOM 688 O O . ILE A 1 87 ? 7.879 -7.458 -5.660 1.00 92.75 87 ILE A O 1
ATOM 692 N N . ARG A 1 88 ? 6.018 -6.181 -5.507 1.00 91.44 88 ARG A N 1
ATOM 693 C CA . ARG A 1 88 ? 5.111 -7.125 -6.169 1.00 91.44 88 ARG A CA 1
ATOM 694 C C . ARG A 1 88 ? 3.827 -6.451 -6.632 1.00 91.44 88 ARG A C 1
ATOM 696 O O . ARG A 1 88 ? 3.455 -5.396 -6.138 1.00 91.44 88 ARG A O 1
ATOM 703 N N . ASN A 1 89 ? 3.109 -7.116 -7.534 1.00 89.00 89 ASN A N 1
ATOM 704 C CA . ASN A 1 89 ? 1.768 -6.692 -7.923 1.00 89.00 89 ASN A CA 1
ATOM 705 C C . ASN A 1 89 ? 0.773 -7.031 -6.804 1.00 89.00 89 ASN A C 1
ATOM 707 O O . ASN A 1 89 ? 0.361 -8.184 -6.639 1.00 89.00 89 ASN A O 1
ATOM 711 N N . MET A 1 90 ? 0.411 -6.019 -6.023 1.00 92.06 90 MET A N 1
ATOM 712 C CA . MET A 1 90 ? -0.691 -6.053 -5.069 1.00 92.06 90 MET A CA 1
ATOM 713 C C . MET A 1 90 ? -1.714 -5.006 -5.500 1.00 92.06 90 MET A C 1
ATOM 715 O O . MET A 1 90 ? -1.391 -3.823 -5.597 1.00 92.06 90 MET A O 1
ATOM 719 N N . ALA A 1 91 ? -2.927 -5.453 -5.803 1.00 91.69 91 ALA A N 1
ATOM 720 C CA . ALA A 1 91 ? -4.034 -4.595 -6.209 1.00 91.69 91 ALA A CA 1
ATOM 721 C C . ALA A 1 91 ? -5.206 -4.763 -5.240 1.00 91.69 91 ALA A C 1
ATOM 723 O O . ALA A 1 91 ? -5.252 -5.745 -4.503 1.00 91.69 91 ALA A O 1
ATOM 724 N N . ASN A 1 92 ? -6.151 -3.820 -5.260 1.00 94.31 92 ASN A N 1
ATOM 725 C CA . ASN A 1 92 ? -7.379 -3.873 -4.457 1.00 94.31 92 ASN A CA 1
ATOM 726 C C . ASN A 1 92 ? -7.109 -4.168 -2.971 1.00 94.31 92 ASN A C 1
ATOM 728 O O . ASN A 1 92 ? -7.790 -4.998 -2.373 1.00 94.31 92 ASN A O 1
ATOM 732 N N . LEU A 1 93 ? -6.064 -3.556 -2.395 1.00 97.50 93 LEU A N 1
ATOM 733 C CA . LEU A 1 93 ? -5.769 -3.724 -0.977 1.00 97.50 93 LEU A CA 1
ATOM 734 C C . LEU A 1 93 ? -6.832 -2.974 -0.174 1.00 97.50 93 LEU A C 1
ATOM 736 O O . LEU A 1 93 ? -6.827 -1.745 -0.125 1.00 97.50 93 LEU A O 1
ATOM 740 N N . HIS A 1 94 ? -7.729 -3.721 0.453 1.00 98.25 94 HIS A N 1
ATOM 741 C CA . HIS A 1 94 ? -8.755 -3.201 1.344 1.00 98.25 94 HIS A CA 1
ATOM 742 C C . HIS A 1 94 ? -8.431 -3.611 2.772 1.00 98.25 94 HIS A C 1
ATOM 744 O O . HIS A 1 94 ? -8.244 -4.798 3.047 1.00 98.25 94 HIS A O 1
ATOM 750 N N . ILE A 1 95 ? -8.373 -2.640 3.677 1.00 98.12 95 ILE A N 1
ATOM 751 C CA . ILE A 1 95 ? -8.144 -2.874 5.104 1.00 98.12 95 ILE A CA 1
ATOM 752 C C . ILE A 1 95 ? -9.344 -2.324 5.866 1.00 98.12 95 ILE A C 1
ATOM 754 O O . ILE A 1 95 ? -9.607 -1.129 5.788 1.00 98.12 95 ILE A O 1
ATOM 758 N N . THR A 1 96 ? -10.064 -3.173 6.597 1.00 97.94 96 THR A N 1
ATOM 759 C CA . THR A 1 96 ? -11.185 -2.742 7.442 1.00 97.94 96 THR A CA 1
ATOM 760 C C . THR A 1 96 ? -10.733 -2.625 8.888 1.00 97.94 96 THR A C 1
ATOM 762 O O . THR A 1 96 ? -10.210 -3.587 9.464 1.00 97.94 96 THR A O 1
ATOM 765 N N . LEU A 1 97 ? -10.968 -1.459 9.477 1.00 96.25 97 LEU A N 1
ATOM 766 C CA . LEU A 1 97 ? -10.714 -1.161 10.879 1.00 96.25 97 LEU A CA 1
ATOM 767 C C . LEU A 1 97 ? -12.033 -0.908 11.598 1.00 96.25 97 LEU A C 1
ATOM 769 O O . LEU A 1 97 ? -12.899 -0.217 11.076 1.00 96.25 97 LEU A O 1
ATOM 773 N N . GLU A 1 98 ? -12.143 -1.402 12.821 1.00 95.69 98 GLU A N 1
ATOM 774 C CA . GLU A 1 98 ? -13.076 -0.858 13.801 1.00 95.69 98 GLU A CA 1
ATOM 775 C C . GLU A 1 98 ? -12.361 0.271 14.547 1.00 95.69 98 GLU A C 1
ATOM 777 O O . GLU A 1 98 ? -11.259 0.083 15.072 1.00 95.69 98 GLU A O 1
ATOM 782 N N . LEU A 1 99 ? -12.978 1.446 14.548 1.00 93.94 99 LEU A N 1
ATOM 783 C CA . LEU A 1 99 ? -12.551 2.629 15.276 1.00 93.94 99 LEU A CA 1
ATOM 784 C C . LEU A 1 99 ? -13.454 2.751 16.492 1.00 93.94 99 LEU A C 1
ATOM 786 O O . LEU A 1 99 ? -14.673 2.803 16.331 1.00 93.94 99 LEU A O 1
ATOM 790 N N . LYS A 1 100 ? -12.873 2.838 17.685 1.00 94.00 100 LYS A N 1
ATOM 791 C CA . LYS A 1 100 ? -13.620 3.003 18.933 1.00 94.00 100 LYS A CA 1
ATOM 792 C C . LYS A 1 100 ? -13.062 4.169 19.738 1.00 94.00 100 LYS A C 1
ATOM 794 O O . LYS A 1 100 ? -11.858 4.206 19.979 1.00 94.00 100 LYS A O 1
ATOM 799 N N . ASN A 1 101 ? -13.916 5.111 20.129 1.00 90.19 101 ASN A N 1
ATOM 800 C CA . ASN A 1 101 ? -13.535 6.200 21.033 1.00 90.19 101 ASN A CA 1
ATOM 801 C C . ASN A 1 101 ? -13.704 5.788 22.512 1.00 90.19 101 ASN A C 1
ATOM 803 O O . ASN A 1 101 ? -14.292 4.743 22.816 1.00 90.19 101 ASN A O 1
ATOM 807 N N . ASP A 1 102 ? -13.209 6.619 23.429 1.00 88.44 102 ASP A N 1
ATOM 808 C CA . ASP A 1 102 ? -13.278 6.368 24.879 1.00 88.44 102 ASP A CA 1
ATOM 809 C C . ASP A 1 102 ? -14.711 6.366 25.433 1.00 88.44 102 ASP A C 1
ATOM 811 O O . ASP A 1 102 ? -14.998 5.675 26.413 1.00 88.44 102 ASP A O 1
ATOM 815 N N . ASP A 1 103 ? -15.638 7.053 24.760 1.00 87.62 103 ASP A N 1
ATOM 816 C CA . ASP A 1 103 ? -17.072 7.038 25.081 1.00 87.62 103 ASP A CA 1
ATOM 817 C C . ASP A 1 103 ? -17.758 5.718 24.669 1.00 87.62 103 ASP A C 1
ATOM 819 O O . ASP A 1 103 ? -18.948 5.507 24.915 1.00 87.62 103 ASP A O 1
ATOM 823 N N . GLY A 1 104 ? -17.015 4.802 24.040 1.00 88.56 104 GLY A N 1
ATOM 824 C CA . GLY A 1 104 ? -17.488 3.489 23.619 1.00 88.56 104 GLY A CA 1
ATOM 825 C C . GLY A 1 104 ? -18.213 3.472 22.274 1.00 88.56 104 GLY A C 1
ATOM 826 O O . GLY A 1 104 ? -18.654 2.398 21.856 1.00 88.56 104 GLY A O 1
ATOM 827 N N . VAL A 1 105 ? -18.308 4.610 21.581 1.00 90.94 105 VAL A N 1
ATOM 828 C CA . VAL A 1 105 ? -18.846 4.698 20.219 1.00 90.94 105 VAL A CA 1
ATOM 829 C C . VAL A 1 105 ? -17.874 4.010 19.270 1.00 90.94 105 VAL A C 1
ATOM 831 O O . VAL A 1 105 ? -16.676 4.295 19.280 1.00 90.94 105 VAL A O 1
ATOM 834 N N . ALA A 1 106 ? -18.398 3.102 18.448 1.00 93.75 106 ALA A N 1
ATOM 835 C CA . ALA A 1 106 ? -17.623 2.354 17.473 1.00 93.75 106 ALA A CA 1
ATOM 836 C C . ALA A 1 106 ? -18.180 2.537 16.056 1.00 93.75 106 ALA A C 1
ATOM 838 O O . ALA A 1 106 ? -19.394 2.590 15.864 1.00 93.75 106 ALA A O 1
ATOM 839 N N . THR A 1 107 ? -17.288 2.607 15.071 1.00 92.88 107 THR A N 1
ATOM 840 C CA . THR A 1 107 ? -17.616 2.582 13.639 1.00 92.88 107 THR A CA 1
ATOM 841 C C . THR A 1 107 ? -16.638 1.672 12.905 1.00 92.88 107 THR A C 1
ATOM 843 O O . THR A 1 107 ? -15.509 1.483 13.358 1.00 92.88 107 THR A O 1
ATOM 846 N N . GLU A 1 108 ? -17.052 1.107 11.776 1.00 95.69 108 GLU A N 1
ATOM 847 C CA . GLU A 1 108 ? -16.162 0.351 10.896 1.00 95.69 108 GLU A CA 1
ATOM 848 C C . GLU A 1 108 ? -15.851 1.164 9.641 1.00 95.69 108 GLU A C 1
ATOM 850 O O . GLU A 1 108 ? -16.752 1.647 8.961 1.00 95.69 108 GLU A O 1
ATOM 855 N N . GLU A 1 109 ? -14.568 1.274 9.314 1.00 95.25 109 GLU A N 1
ATOM 856 C CA . GLU A 1 109 ? -14.075 2.007 8.151 1.00 95.25 109 GLU A CA 1
ATOM 857 C C . GLU A 1 109 ? -13.222 1.092 7.280 1.00 95.25 109 GLU A C 1
ATOM 859 O O . GLU A 1 109 ? -12.394 0.327 7.779 1.00 95.25 109 GLU A O 1
ATOM 864 N N . THR A 1 110 ? -13.399 1.173 5.960 1.00 96.56 110 THR A N 1
ATOM 865 C CA . THR A 1 110 ? -12.598 0.399 5.002 1.00 96.56 110 THR A CA 1
ATOM 866 C C . THR A 1 110 ? -11.697 1.315 4.187 1.00 96.56 110 THR A C 1
ATOM 868 O O . THR A 1 110 ? -12.159 2.135 3.397 1.00 96.56 110 THR A O 1
ATOM 871 N N . LEU A 1 111 ? -10.389 1.140 4.356 1.00 96.69 111 LEU A N 1
ATOM 872 C CA . LEU A 1 111 ? -9.352 1.867 3.645 1.00 96.69 111 LEU A CA 1
ATOM 873 C C . LEU A 1 111 ? -9.104 1.184 2.297 1.00 96.69 111 LEU A C 1
ATOM 875 O O . LEU A 1 111 ? -8.703 0.018 2.260 1.00 96.69 111 LEU A O 1
ATOM 879 N N . MET A 1 112 ? -9.324 1.905 1.196 1.00 96.75 112 MET A N 1
ATOM 880 C CA . MET A 1 112 ? -9.100 1.411 -0.168 1.00 96.75 112 MET A CA 1
ATOM 881 C C . MET A 1 112 ? -7.731 1.868 -0.671 1.00 96.75 112 MET A C 1
ATOM 883 O O . MET A 1 112 ? -7.598 2.920 -1.294 1.00 96.75 112 MET A O 1
ATOM 887 N N . ILE A 1 113 ? -6.691 1.094 -0.373 1.00 96.44 113 ILE A N 1
ATOM 888 C CA . ILE A 1 113 ? -5.309 1.507 -0.613 1.00 96.44 113 ILE A CA 1
ATOM 889 C C . ILE A 1 113 ? -4.964 1.376 -2.109 1.00 96.44 113 ILE A C 1
ATOM 891 O O . ILE A 1 113 ? -5.070 0.278 -2.673 1.00 96.44 113 ILE A O 1
ATOM 895 N N . PRO A 1 114 ? -4.508 2.458 -2.771 1.00 92.19 114 PRO A N 1
ATOM 896 C CA . PRO A 1 114 ? -4.026 2.386 -4.146 1.00 92.19 114 PRO A CA 1
ATOM 897 C C . PRO A 1 114 ? -2.805 1.459 -4.291 1.00 92.19 114 PRO A C 1
ATOM 899 O O . PRO A 1 114 ? -2.056 1.265 -3.332 1.00 92.19 114 PRO A O 1
ATOM 902 N N . PRO A 1 115 ? -2.531 0.919 -5.494 1.00 91.62 115 PRO A N 1
ATOM 903 C CA . PRO A 1 115 ? -1.339 0.108 -5.725 1.00 91.62 115 PRO A CA 1
ATOM 904 C C . PRO A 1 115 ? -0.038 0.852 -5.372 1.00 91.62 115 PRO A C 1
ATOM 906 O O . PRO A 1 115 ? 0.247 1.920 -5.918 1.00 91.62 115 PRO A O 1
ATOM 909 N N . PHE A 1 116 ? 0.780 0.250 -4.509 1.00 93.88 116 PHE A N 1
ATOM 910 C CA . PHE A 1 116 ? 2.085 0.756 -4.065 1.00 93.88 116 PHE A CA 1
ATOM 911 C C . PHE A 1 116 ? 3.094 -0.401 -3.958 1.00 93.88 116 PHE A C 1
ATOM 913 O O . PHE A 1 116 ? 2.741 -1.551 -4.223 1.00 93.88 116 PHE A O 1
ATOM 920 N N . GLY A 1 117 ? 4.363 -0.121 -3.635 1.00 94.00 117 GLY A N 1
ATOM 921 C CA . GLY A 1 117 ? 5.381 -1.175 -3.554 1.00 94.00 117 GLY A CA 1
ATOM 922 C C . GLY A 1 117 ? 5.664 -1.832 -4.906 1.00 94.00 117 GLY A C 1
ATOM 923 O O . GLY A 1 117 ? 5.919 -3.027 -4.987 1.00 94.00 117 GLY A O 1
ATOM 924 N N . LEU A 1 118 ? 5.569 -1.080 -6.005 1.00 93.31 118 LEU A N 1
ATOM 925 C CA . LEU A 1 118 ? 5.696 -1.639 -7.356 1.00 93.31 118 LEU A CA 1
ATOM 926 C C . LEU A 1 118 ? 7.114 -1.520 -7.924 1.00 93.31 118 LEU A C 1
ATOM 928 O O . LEU A 1 118 ? 7.433 -2.229 -8.873 1.00 93.31 118 LEU A O 1
ATOM 932 N N . ASN A 1 119 ? 7.973 -0.654 -7.383 1.00 94.62 119 ASN A N 1
ATOM 933 C CA . ASN A 1 119 ? 9.304 -0.389 -7.935 1.00 94.62 119 ASN A CA 1
ATOM 934 C C . ASN A 1 119 ? 10.315 0.068 -6.874 1.00 94.62 119 ASN A C 1
ATOM 936 O O . ASN A 1 119 ? 9.938 0.367 -5.748 1.00 94.62 119 ASN A O 1
ATOM 940 N N . THR A 1 120 ? 11.596 0.144 -7.245 1.00 95.50 120 THR A N 1
ATOM 941 C CA . THR A 1 120 ? 12.685 0.698 -6.419 1.00 95.50 120 THR A CA 1
ATOM 942 C C . THR A 1 120 ? 13.217 2.034 -6.949 1.00 95.50 120 THR A C 1
ATOM 944 O O . THR A 1 120 ? 14.339 2.428 -6.606 1.00 95.50 120 THR A O 1
ATOM 947 N N . LEU A 1 121 ? 12.493 2.734 -7.831 1.00 94.19 121 LEU A N 1
ATOM 948 C CA . LEU A 1 121 ? 13.023 3.946 -8.467 1.00 94.19 121 LEU A CA 1
ATOM 949 C C . LEU A 1 121 ? 13.262 5.070 -7.446 1.00 94.19 121 LEU A C 1
ATOM 951 O O . LEU A 1 121 ? 14.184 5.867 -7.619 1.00 94.19 121 LEU A O 1
ATOM 955 N N . GLY A 1 122 ? 12.479 5.078 -6.361 1.00 92.56 122 GLY A N 1
ATOM 956 C CA . GLY A 1 122 ? 12.637 6.006 -5.238 1.00 92.56 122 GLY A CA 1
ATOM 957 C C . GLY A 1 122 ? 12.179 7.426 -5.558 1.00 92.56 122 GLY A C 1
ATOM 958 O O . GLY A 1 122 ? 12.691 8.381 -4.974 1.00 92.56 122 GLY A O 1
ATOM 959 N N . ILE A 1 123 ? 11.267 7.563 -6.524 1.00 91.56 123 ILE A N 1
ATOM 960 C CA . ILE A 1 123 ? 10.602 8.820 -6.857 1.00 91.56 123 ILE A CA 1
ATOM 961 C C . ILE A 1 123 ? 9.108 8.605 -7.108 1.00 91.56 123 ILE A C 1
ATOM 963 O O . ILE A 1 123 ? 8.718 7.525 -7.551 1.00 91.56 123 ILE A O 1
ATOM 967 N N . ASP A 1 124 ? 8.293 9.623 -6.841 1.00 89.06 124 ASP A N 1
ATOM 968 C CA . ASP A 1 124 ? 6.860 9.642 -7.156 1.00 89.06 124 ASP A CA 1
ATOM 969 C C . ASP A 1 124 ? 6.586 10.070 -8.617 1.00 89.06 124 ASP A C 1
ATOM 971 O O . ASP A 1 124 ? 7.499 10.206 -9.440 1.00 89.06 124 ASP A O 1
ATOM 975 N N . MET A 1 125 ? 5.313 10.284 -8.972 1.00 84.88 125 MET A N 1
ATOM 976 C CA . MET A 1 125 ? 4.934 10.726 -10.323 1.00 84.88 125 MET A CA 1
ATOM 977 C C . MET A 1 125 ? 5.349 12.170 -10.644 1.00 84.88 125 MET A C 1
ATOM 979 O O . MET A 1 125 ? 5.366 12.545 -11.819 1.00 84.88 125 MET A O 1
ATOM 983 N N . GLN A 1 126 ? 5.664 12.970 -9.627 1.00 85.88 126 GLN A N 1
ATOM 984 C CA . GLN A 1 126 ? 6.143 14.349 -9.716 1.00 85.88 126 GLN A CA 1
ATOM 985 C C . GLN A 1 126 ? 7.677 14.434 -9.604 1.00 85.88 126 GLN A C 1
ATOM 987 O O . GLN A 1 126 ? 8.245 15.526 -9.626 1.00 85.88 126 GLN A O 1
ATOM 992 N N . ASN A 1 127 ? 8.359 13.286 -9.560 1.00 87.81 127 ASN A N 1
ATOM 993 C CA . ASN A 1 127 ? 9.800 13.134 -9.381 1.00 87.81 127 ASN A CA 1
ATOM 994 C C . ASN A 1 127 ? 10.328 13.609 -8.012 1.00 87.81 127 ASN A C 1
ATOM 996 O O . ASN A 1 127 ? 11.519 13.921 -7.895 1.00 87.81 127 ASN A O 1
ATOM 1000 N N . HIS A 1 128 ? 9.502 13.674 -6.970 1.00 90.06 128 HIS A N 1
ATOM 1001 C CA . HIS A 1 128 ? 9.991 13.868 -5.603 1.00 90.06 128 HIS A CA 1
ATOM 1002 C C . HIS A 1 128 ? 10.561 12.565 -5.059 1.00 90.06 128 HIS A C 1
ATOM 1004 O O . HIS A 1 128 ? 10.075 11.491 -5.395 1.00 90.06 128 HIS A O 1
ATOM 1010 N N . ALA A 1 129 ? 11.594 12.650 -4.219 1.00 91.12 129 ALA A N 1
ATOM 1011 C CA . ALA A 1 129 ? 12.157 11.474 -3.568 1.00 91.12 129 ALA A CA 1
ATOM 1012 C C . ALA A 1 129 ? 11.165 10.903 -2.545 1.00 91.12 129 ALA A C 1
ATOM 1014 O O . ALA A 1 129 ? 10.680 11.639 -1.689 1.00 91.12 129 ALA A O 1
ATOM 1015 N N . VAL A 1 130 ? 10.900 9.601 -2.627 1.00 92.44 130 VAL A N 1
ATOM 1016 C CA . VAL A 1 130 ? 9.968 8.886 -1.742 1.00 92.44 130 VAL A CA 1
ATOM 1017 C C . VAL A 1 130 ? 10.483 7.479 -1.448 1.00 92.44 130 VAL A C 1
ATOM 1019 O O . VAL A 1 130 ? 11.267 6.928 -2.227 1.00 92.44 130 VAL A O 1
ATOM 1022 N N . ASP A 1 131 ? 10.014 6.881 -0.353 1.00 94.81 131 ASP A N 1
ATOM 1023 C CA . ASP A 1 131 ? 10.128 5.438 -0.137 1.00 94.81 131 ASP A CA 1
ATOM 1024 C C . ASP A 1 131 ? 9.019 4.728 -0.938 1.00 94.81 131 ASP A C 1
ATOM 1026 O O . ASP A 1 131 ? 7.840 4.909 -0.635 1.00 94.81 131 ASP A O 1
ATOM 1030 N N . PRO A 1 132 ? 9.348 3.935 -1.973 1.00 92.94 132 PRO A N 1
ATOM 1031 C CA . PRO A 1 132 ? 8.338 3.323 -2.829 1.00 92.94 132 PRO A CA 1
ATOM 1032 C C . PRO A 1 132 ? 7.607 2.146 -2.165 1.00 92.94 132 PRO A C 1
ATOM 1034 O O . PRO A 1 132 ? 6.614 1.663 -2.717 1.00 92.94 132 PRO A O 1
ATOM 1037 N N . LEU A 1 133 ? 8.092 1.670 -1.013 1.00 95.81 133 LEU A N 1
ATOM 1038 C CA . LEU A 1 133 ? 7.473 0.611 -0.216 1.00 95.81 133 LEU A CA 1
ATOM 1039 C C . LEU A 1 133 ? 6.473 1.147 0.810 1.00 95.81 133 LEU A C 1
ATOM 1041 O O . LEU A 1 133 ? 5.915 0.372 1.585 1.00 95.81 133 LEU A O 1
ATOM 1045 N N . VAL A 1 134 ? 6.244 2.457 0.805 1.00 95.44 134 VAL A N 1
ATOM 1046 C CA . VAL A 1 134 ? 5.347 3.150 1.718 1.00 95.44 134 VAL A CA 1
ATOM 1047 C C . VAL A 1 134 ? 4.351 3.983 0.918 1.00 95.44 134 VAL A C 1
ATOM 1049 O O . VAL A 1 134 ? 4.690 4.599 -0.091 1.00 95.44 134 VAL A O 1
ATOM 1052 N N . THR A 1 135 ? 3.108 4.029 1.383 1.00 94.94 135 THR A N 1
ATOM 1053 C CA . THR A 1 135 ? 2.099 4.983 0.924 1.00 94.94 135 THR A CA 1
ATOM 1054 C C . THR A 1 135 ? 1.323 5.533 2.116 1.00 94.94 135 THR A C 1
ATOM 1056 O O . THR A 1 135 ? 1.251 4.880 3.156 1.00 94.94 135 THR A O 1
ATOM 1059 N N . SER A 1 136 ? 0.761 6.730 1.977 1.00 94.69 136 SER A N 1
ATOM 1060 C CA . SER A 1 136 ? -0.099 7.327 2.998 1.00 94.69 136 SER A CA 1
ATOM 1061 C C . SER A 1 136 ? -1.558 7.256 2.556 1.00 94.69 136 SER A C 1
ATOM 1063 O O . SER A 1 136 ? -1.856 7.343 1.363 1.00 94.69 136 SER A O 1
ATOM 1065 N N . TYR A 1 137 ? -2.463 7.090 3.514 1.00 95.88 137 TYR A N 1
ATOM 1066 C CA . TYR A 1 137 ? -3.902 7.091 3.287 1.00 95.88 137 TYR A CA 1
ATOM 1067 C C . TYR A 1 137 ? -4.585 8.009 4.292 1.00 95.88 137 TYR A C 1
ATOM 1069 O O . TYR A 1 137 ? -4.468 7.810 5.504 1.00 95.88 137 TYR A O 1
ATOM 1077 N N . ASP A 1 138 ? -5.331 8.974 3.768 1.00 94.56 138 ASP A N 1
ATOM 1078 C CA . ASP A 1 138 ? -6.124 9.896 4.565 1.00 94.56 138 ASP A CA 1
ATOM 1079 C C . ASP A 1 138 ? -7.530 9.315 4.720 1.00 94.56 138 ASP A C 1
ATOM 1081 O O . ASP A 1 138 ? -8.264 9.161 3.742 1.00 94.56 138 ASP A O 1
ATOM 1085 N N . LEU A 1 139 ? -7.904 8.984 5.954 1.00 93.50 139 LEU A N 1
ATOM 1086 C CA . LEU A 1 139 ? -9.256 8.575 6.312 1.00 93.50 139 LEU A CA 1
ATOM 1087 C C . LEU A 1 139 ? -10.004 9.789 6.882 1.00 93.50 139 LEU A C 1
ATOM 1089 O O . LEU A 1 139 ? -9.824 10.102 8.065 1.00 93.50 139 LEU A O 1
ATOM 1093 N N . PRO A 1 140 ? -10.805 10.506 6.072 1.00 90.81 140 PRO A N 1
ATOM 1094 C CA . PRO A 1 140 ? -11.620 11.600 6.574 1.00 90.81 140 PRO A CA 1
ATOM 1095 C C . PRO A 1 140 ? -12.729 11.059 7.477 1.00 90.81 140 PRO A C 1
ATOM 1097 O O . PRO A 1 140 ? -13.402 10.089 7.137 1.00 90.81 140 PRO A O 1
ATOM 1100 N N . LEU A 1 141 ? -12.937 11.715 8.616 1.00 87.31 141 LEU A N 1
ATOM 1101 C CA . LEU A 1 141 ? -14.008 11.402 9.555 1.00 87.31 141 LEU A CA 1
ATOM 1102 C C . LEU A 1 141 ? -14.964 12.595 9.607 1.00 87.31 141 LEU A C 1
ATOM 1104 O O . LEU A 1 141 ? -14.551 13.736 9.817 1.00 87.31 141 LEU A O 1
ATOM 1108 N N . TYR A 1 142 ? -16.252 12.330 9.397 1.00 76.06 142 TYR A N 1
ATOM 1109 C CA . TYR A 1 142 ? -17.273 13.378 9.270 1.00 76.06 142 TYR A CA 1
ATOM 1110 C C . TYR A 1 142 ? -18.174 13.511 10.505 1.00 76.06 142 TYR A C 1
ATOM 1112 O O . TYR A 1 142 ? -18.965 14.448 10.614 1.00 76.06 142 TYR A O 1
ATOM 1120 N N . THR A 1 143 ? -18.060 12.588 11.455 1.00 76.12 143 THR A N 1
ATOM 1121 C CA . THR A 1 143 ? -18.866 12.542 12.680 1.00 76.12 143 THR A CA 1
ATOM 1122 C C . THR A 1 143 ? -18.159 13.249 13.835 1.00 76.12 143 THR A C 1
ATOM 1124 O O . THR A 1 143 ? -16.984 12.996 14.110 1.00 76.12 143 THR A O 1
ATOM 1127 N N . GLN A 1 144 ? -18.894 14.105 14.557 1.00 75.69 144 GLN A N 1
ATOM 1128 C CA . GLN A 1 144 ? -18.372 14.858 15.709 1.00 75.69 144 GLN A CA 1
ATOM 1129 C C . GLN A 1 144 ? -17.772 13.940 16.783 1.00 75.69 144 GLN A C 1
ATOM 1131 O O . GLN A 1 144 ? -16.732 14.286 17.336 1.00 75.69 144 GLN A O 1
ATOM 1136 N N . ASP A 1 145 ? -18.380 12.773 17.006 1.00 78.88 145 ASP A N 1
ATOM 1137 C CA . ASP A 1 145 ? -17.991 11.792 18.032 1.00 78.88 145 ASP A CA 1
ATOM 1138 C C . ASP A 1 145 ? -16.572 11.241 17.844 1.00 78.88 145 ASP A C 1
ATOM 1140 O O . ASP A 1 145 ? -15.954 10.783 18.799 1.00 78.88 145 ASP A O 1
ATOM 1144 N N . PHE A 1 146 ? -16.043 11.307 16.619 1.00 82.94 146 PHE A N 1
ATOM 1145 C CA . PHE A 1 146 ? -14.685 10.866 16.306 1.00 82.94 146 PHE A CA 1
ATOM 1146 C C . PHE A 1 146 ? -13.722 12.034 16.084 1.00 82.94 146 PHE A C 1
ATOM 1148 O O . PHE A 1 146 ? -12.530 11.903 16.346 1.00 82.94 146 PHE A O 1
ATOM 1155 N N . CYS A 1 147 ? -14.204 13.199 15.634 1.00 82.88 147 CYS A N 1
ATOM 1156 C CA . CYS A 1 147 ? -13.355 14.391 15.551 1.00 82.88 147 CYS A CA 1
ATOM 1157 C C . CYS A 1 147 ? -13.041 14.997 16.924 1.00 82.88 147 CYS A C 1
ATOM 1159 O O . CYS A 1 147 ? -11.978 15.596 17.105 1.00 82.88 147 CYS A O 1
ATOM 1161 N N . HIS A 1 148 ? -13.949 14.876 17.893 1.00 78.44 148 HIS A N 1
ATOM 1162 C CA . HIS A 1 148 ? -13.656 15.144 19.298 1.00 78.44 148 HIS A CA 1
ATOM 1163 C C . HIS A 1 148 ? -12.943 13.921 19.883 1.00 78.44 148 HIS A C 1
ATOM 1165 O O . HIS A 1 148 ? -13.474 12.825 19.812 1.00 78.44 148 HIS A O 1
ATOM 1171 N N . GLY A 1 149 ? -11.729 14.088 20.414 1.00 78.50 149 GLY A N 1
ATOM 1172 C CA . GLY A 1 149 ? -10.963 12.946 20.938 1.00 78.50 149 GLY A CA 1
ATOM 1173 C C . GLY A 1 149 ? -10.307 12.074 19.860 1.00 78.50 149 GLY A C 1
ATOM 1174 O O . GLY A 1 149 ? -9.937 10.940 20.127 1.00 78.50 149 GLY A O 1
ATOM 1175 N N . ILE A 1 150 ? -10.093 12.592 18.641 1.00 83.44 150 ILE A N 1
ATOM 1176 C CA . ILE A 1 150 ? -9.413 11.864 17.546 1.00 83.44 150 ILE A CA 1
ATOM 1177 C C . ILE A 1 150 ? -8.015 11.321 17.927 1.00 83.44 150 ILE A C 1
ATOM 1179 O O . ILE A 1 150 ? -7.504 10.379 17.316 1.00 83.44 150 ILE A O 1
ATOM 1183 N N . GLY A 1 151 ? -7.382 11.911 18.947 1.00 83.44 151 GLY A N 1
ATOM 1184 C CA . GLY A 1 151 ? -6.133 11.418 19.533 1.00 83.44 151 GLY A CA 1
ATOM 1185 C C . GLY A 1 151 ? -6.263 10.027 20.154 1.00 83.44 151 GLY A C 1
ATOM 1186 O O . GLY A 1 151 ? -5.337 9.222 20.005 1.00 83.44 151 GLY A O 1
ATOM 1187 N N . ASP A 1 152 ? -7.433 9.749 20.724 1.00 86.50 152 ASP A N 1
ATOM 1188 C CA . ASP A 1 152 ? -7.728 8.653 21.649 1.00 86.50 152 ASP A CA 1
ATOM 1189 C C . ASP A 1 152 ? -8.534 7.525 20.979 1.00 86.50 152 ASP A C 1
ATOM 1191 O O . ASP A 1 152 ? -8.982 6.584 21.619 1.00 86.50 152 ASP A O 1
ATOM 1195 N N . ILE A 1 153 ? -8.702 7.580 19.652 1.00 90.50 153 ILE A N 1
ATOM 1196 C CA . ILE A 1 153 ? -9.331 6.488 18.903 1.00 90.50 153 ILE A CA 1
ATOM 1197 C C . ILE A 1 153 ? -8.454 5.235 18.989 1.00 90.50 153 ILE A C 1
ATOM 1199 O O . ILE A 1 153 ? -7.284 5.242 18.583 1.00 90.50 153 ILE A O 1
ATOM 1203 N N . HIS A 1 154 ? -9.065 4.146 19.446 1.00 92.38 154 HIS A N 1
ATOM 1204 C CA . HIS A 1 154 ? -8.521 2.798 19.418 1.00 92.38 154 HIS A CA 1
ATOM 1205 C C . HIS A 1 154 ? -8.878 2.092 18.109 1.00 92.38 154 HIS A C 1
ATOM 1207 O O . HIS A 1 154 ? -9.993 2.227 17.598 1.00 92.38 154 HIS A O 1
ATOM 1213 N N . PHE A 1 155 ? -7.934 1.310 17.582 1.00 93.69 155 PHE A N 1
ATOM 1214 C CA . PHE A 1 155 ? -8.075 0.609 16.308 1.00 93.69 155 PHE A CA 1
ATOM 1215 C C . PHE A 1 155 ? -8.061 -0.898 16.516 1.00 93.69 155 PHE A C 1
ATOM 1217 O O . PHE A 1 155 ? -7.127 -1.441 17.103 1.00 93.69 155 PHE A O 1
ATOM 1224 N N . THR A 1 156 ? -9.048 -1.583 15.948 1.00 95.19 156 THR A N 1
ATOM 1225 C CA . THR A 1 156 ? -9.031 -3.042 15.826 1.00 95.19 156 THR A CA 1
ATOM 1226 C C . THR A 1 156 ? -9.043 -3.418 14.354 1.00 95.19 156 THR A C 1
ATOM 1228 O O . THR A 1 156 ? -9.922 -3.007 13.603 1.00 95.19 156 THR A O 1
ATOM 1231 N N . LEU A 1 157 ? -8.071 -4.222 13.924 1.00 96.25 157 LEU A N 1
ATOM 1232 C CA . LEU A 1 157 ? -8.028 -4.742 12.560 1.00 96.25 157 LEU A CA 1
ATOM 1233 C C . LEU A 1 157 ? -9.080 -5.848 12.389 1.00 96.25 157 LEU A C 1
ATOM 1235 O O . LEU A 1 157 ? -8.973 -6.904 13.012 1.00 96.25 157 LEU A O 1
ATOM 1239 N N . LYS A 1 158 ? -10.092 -5.609 11.548 1.00 97.50 158 LYS A N 1
ATOM 1240 C CA . LYS A 1 158 ? -11.228 -6.528 11.340 1.00 97.50 158 LYS A CA 1
ATOM 1241 C C . LYS A 1 158 ? -11.052 -7.397 10.106 1.00 97.50 158 LYS A C 1
ATOM 1243 O O . LYS A 1 158 ? -11.408 -8.573 10.122 1.00 97.50 158 LYS A O 1
ATOM 1248 N N . SER A 1 159 ? -10.502 -6.830 9.036 1.00 97.81 159 SER A N 1
ATOM 1249 C CA . SER A 1 159 ? -10.199 -7.567 7.812 1.00 97.81 159 SER A CA 1
ATOM 1250 C C . SER A 1 159 ? -9.060 -6.908 7.038 1.00 97.81 159 SER A C 1
ATOM 1252 O O . SER A 1 159 ? -8.815 -5.708 7.163 1.00 97.81 159 SER A O 1
ATOM 1254 N N . ALA A 1 160 ? -8.366 -7.695 6.221 1.00 98.19 160 ALA A N 1
ATOM 1255 C CA . ALA A 1 160 ? -7.469 -7.170 5.204 1.00 98.19 160 ALA A CA 1
ATOM 1256 C C . ALA A 1 160 ? -7.448 -8.120 4.012 1.00 98.19 160 ALA A C 1
ATOM 1258 O O . ALA A 1 160 ? -7.115 -9.297 4.160 1.00 98.19 160 ALA A O 1
ATOM 1259 N N . THR A 1 161 ? -7.786 -7.615 2.833 1.00 98.12 161 THR A N 1
ATOM 1260 C CA . THR A 1 161 ? -7.815 -8.408 1.602 1.00 98.12 161 THR A CA 1
ATOM 1261 C C . THR A 1 161 ? -7.071 -7.700 0.486 1.00 98.12 161 THR A C 1
ATOM 1263 O O . THR A 1 161 ? -7.009 -6.475 0.462 1.00 98.12 161 THR A O 1
ATOM 1266 N N . ALA A 1 162 ? -6.480 -8.465 -0.426 1.00 97.06 162 ALA A N 1
ATOM 1267 C CA . ALA A 1 162 ? -5.840 -7.928 -1.619 1.00 97.06 162 ALA A CA 1
ATOM 1268 C C . ALA A 1 162 ? -5.925 -8.916 -2.781 1.00 97.06 162 ALA A C 1
ATOM 1270 O O . ALA A 1 162 ? -5.966 -10.131 -2.581 1.00 97.06 162 ALA A O 1
ATOM 1271 N N . THR A 1 163 ? -5.875 -8.403 -4.005 1.00 94.44 163 THR A N 1
ATOM 1272 C CA . THR A 1 163 ? -5.664 -9.206 -5.208 1.00 94.44 163 THR A CA 1
ATOM 1273 C C . THR A 1 163 ? -4.162 -9.382 -5.452 1.00 94.44 163 THR A C 1
ATOM 1275 O O . THR A 1 163 ? -3.409 -8.419 -5.634 1.00 94.44 163 THR A O 1
ATOM 1278 N N . ILE A 1 164 ? -3.719 -10.635 -5.447 1.00 91.62 164 ILE A N 1
ATOM 1279 C CA . ILE A 1 164 ? -2.328 -11.084 -5.530 1.00 91.62 164 ILE A CA 1
ATOM 1280 C C . ILE A 1 164 ? -2.291 -12.213 -6.558 1.00 91.62 164 ILE A C 1
ATOM 1282 O O . ILE A 1 164 ? -2.885 -13.261 -6.330 1.00 91.62 164 ILE A O 1
ATOM 1286 N N . ASN A 1 165 ? -1.589 -12.003 -7.678 1.00 85.75 165 ASN A N 1
ATOM 1287 C CA . ASN A 1 165 ? -1.517 -12.987 -8.770 1.00 85.75 165 ASN A CA 1
ATOM 1288 C C . ASN A 1 165 ? -2.921 -13.438 -9.232 1.00 85.75 165 ASN A C 1
ATOM 1290 O O . ASN A 1 165 ? -3.238 -14.625 -9.237 1.00 85.75 165 ASN A O 1
ATOM 1294 N N . ASP A 1 166 ? -3.790 -12.452 -9.489 1.00 86.12 166 ASP A N 1
ATOM 1295 C CA . ASP A 1 166 ? -5.198 -12.616 -9.888 1.00 86.12 166 ASP A CA 1
ATOM 1296 C C . ASP A 1 166 ? -6.085 -13.401 -8.905 1.00 86.12 166 ASP A C 1
ATOM 1298 O O . ASP A 1 166 ? -7.220 -13.762 -9.218 1.00 86.12 166 ASP A O 1
ATOM 1302 N N . LYS A 1 167 ? -5.603 -13.631 -7.679 1.00 91.94 167 LYS A N 1
ATOM 1303 C CA . LYS A 1 167 ? -6.349 -14.286 -6.604 1.00 91.94 167 LYS A CA 1
ATOM 1304 C C . LYS A 1 167 ? -6.638 -13.303 -5.486 1.00 91.94 167 LYS A C 1
ATOM 1306 O O . LYS A 1 167 ? -5.763 -12.543 -5.078 1.00 91.94 167 LYS A O 1
ATOM 1311 N N . ASN A 1 168 ? -7.851 -13.357 -4.949 1.00 95.69 168 ASN A N 1
ATOM 1312 C CA . ASN A 1 168 ?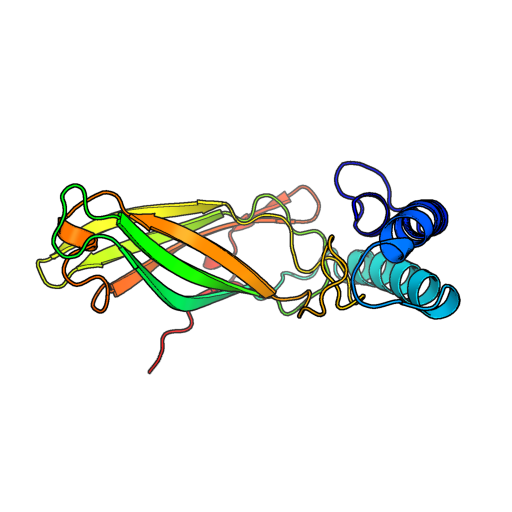 -8.176 -12.651 -3.716 1.00 95.69 168 ASN A CA 1
ATOM 1313 C C . ASN A 1 168 ? -7.569 -13.401 -2.530 1.00 95.69 168 ASN A C 1
ATOM 1315 O O . ASN A 1 168 ? -7.808 -14.595 -2.349 1.00 95.69 168 ASN A O 1
ATOM 1319 N N . VAL A 1 169 ? -6.778 -12.690 -1.737 1.00 96.31 169 VAL A N 1
ATOM 1320 C CA . VAL A 1 169 ? -6.070 -13.210 -0.571 1.00 96.31 169 VAL A CA 1
ATOM 1321 C C . VAL A 1 169 ? -6.541 -12.464 0.666 1.00 96.31 169 VAL A C 1
ATOM 1323 O O . VAL A 1 169 ? -6.604 -11.237 0.666 1.00 96.31 169 VAL A O 1
ATOM 1326 N N . ASP A 1 170 ? -6.835 -13.214 1.723 1.00 97.69 170 ASP A N 1
ATOM 1327 C CA . ASP A 1 170 ? -7.098 -12.699 3.064 1.00 97.69 170 ASP A CA 1
ATOM 1328 C C . ASP A 1 170 ? -5.764 -12.584 3.816 1.00 97.69 170 ASP A C 1
ATOM 1330 O O . ASP A 1 170 ? -5.190 -13.577 4.269 1.00 97.69 170 ASP A O 1
ATOM 1334 N N . LEU A 1 171 ? -5.230 -11.365 3.877 1.00 97.19 171 LEU A N 1
ATOM 1335 C CA . LEU A 1 171 ? -3.934 -11.079 4.486 1.00 97.19 171 LEU A CA 1
ATOM 1336 C C . LEU A 1 171 ? -3.984 -11.213 6.008 1.00 97.19 171 LEU A C 1
ATOM 1338 O O . LEU A 1 171 ? -2.962 -11.534 6.612 1.00 97.19 171 LEU A O 1
ATOM 1342 N N . LEU A 1 172 ? -5.150 -10.980 6.622 1.00 97.00 172 LEU A N 1
ATOM 1343 C CA . LEU A 1 172 ? -5.321 -11.096 8.069 1.00 97.00 172 LEU A CA 1
ATOM 1344 C C . LEU A 1 172 ? -5.266 -12.561 8.500 1.00 97.00 172 LEU A C 1
ATOM 1346 O O . LEU A 1 172 ? -4.491 -12.906 9.390 1.00 97.00 172 LEU A O 1
ATOM 1350 N N . LYS A 1 173 ? -6.006 -13.444 7.818 1.00 97.19 173 LYS A N 1
ATOM 1351 C CA . LYS A 1 173 ? -5.935 -14.896 8.073 1.00 97.19 173 LYS A CA 1
ATOM 1352 C C . LYS A 1 173 ? -4.555 -15.485 7.801 1.00 97.19 173 LYS A C 1
ATOM 1354 O O . LYS A 1 173 ? -4.189 -16.475 8.424 1.00 97.19 173 LYS A O 1
ATOM 1359 N N . ALA A 1 174 ? -3.802 -14.890 6.880 1.00 96.69 174 ALA A N 1
ATOM 1360 C CA . ALA A 1 174 ? -2.448 -15.315 6.551 1.00 96.69 174 ALA A CA 1
ATOM 1361 C C . ALA A 1 174 ? -1.358 -14.759 7.496 1.00 96.69 174 ALA A C 1
ATOM 1363 O O . ALA A 1 174 ? -0.183 -15.005 7.234 1.00 96.69 174 ALA A O 1
ATOM 1364 N N . ASP A 1 175 ? -1.708 -13.991 8.542 1.00 96.38 175 ASP A N 1
ATOM 1365 C CA . ASP A 1 175 ? -0.758 -13.238 9.397 1.00 96.38 175 ASP A CA 1
ATOM 1366 C C . ASP A 1 175 ? 0.241 -12.391 8.578 1.00 96.38 175 ASP A C 1
ATOM 1368 O O . ASP A 1 175 ? 1.422 -12.234 8.897 1.00 96.38 175 ASP A O 1
ATOM 1372 N N . SER A 1 176 ? -0.247 -11.842 7.466 1.00 96.56 176 SER A N 1
ATOM 1373 C CA . SER A 1 176 ? 0.540 -11.075 6.500 1.00 96.56 176 SER A CA 1
ATOM 1374 C C . SER A 1 176 ? 0.238 -9.578 6.567 1.00 96.56 176 SER A C 1
ATOM 1376 O O . SER A 1 176 ? 0.727 -8.810 5.744 1.00 96.56 176 SER A O 1
ATOM 1378 N N . VAL A 1 177 ? -0.553 -9.142 7.548 1.00 97.19 177 VAL A N 1
ATOM 1379 C CA . VAL A 1 177 ? -0.838 -7.735 7.839 1.00 97.19 177 VAL A CA 1
ATOM 1380 C C . VAL A 1 177 ? -0.759 -7.490 9.339 1.00 97.19 177 VAL A C 1
ATOM 1382 O O . VAL A 1 177 ? -1.193 -8.329 10.127 1.00 97.19 177 VAL A O 1
ATOM 1385 N N . ARG A 1 178 ? -0.213 -6.346 9.754 1.00 95.38 178 ARG A N 1
ATOM 1386 C CA . ARG A 1 178 ? -0.186 -5.955 11.169 1.00 95.38 178 ARG A CA 1
ATOM 1387 C C . ARG A 1 178 ? -0.433 -4.466 11.341 1.00 95.38 178 ARG A C 1
ATOM 1389 O O . ARG A 1 178 ? 0.140 -3.650 10.617 1.00 95.38 178 ARG A O 1
ATOM 1396 N N . PHE A 1 179 ? -1.242 -4.128 12.340 1.00 93.25 179 PHE A N 1
ATOM 1397 C CA . PHE A 1 179 ? -1.318 -2.769 12.855 1.00 93.25 179 PHE A CA 1
ATOM 1398 C C . PHE A 1 179 ? -0.130 -2.532 13.794 1.00 93.25 179 PHE A C 1
ATOM 1400 O O . PHE A 1 179 ? 0.127 -3.325 14.700 1.00 93.25 179 PHE A O 1
ATOM 1407 N N . LEU A 1 180 ? 0.632 -1.475 13.543 1.00 89.31 180 LEU A N 1
ATOM 1408 C CA . LEU A 1 180 ? 1.759 -1.059 14.362 1.00 89.31 180 LEU A CA 1
ATOM 1409 C C . LEU A 1 180 ? 1.272 0.027 15.318 1.00 89.31 180 LEU A C 1
ATOM 1411 O O . LEU A 1 180 ? 1.297 1.214 14.982 1.00 89.31 180 LEU A O 1
ATOM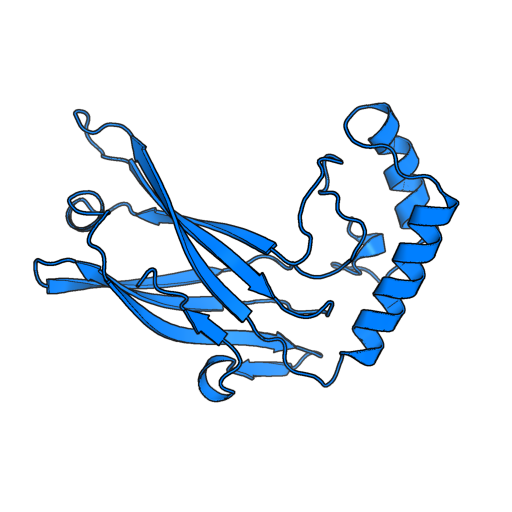 1415 N N . ASP A 1 181 ? 0.829 -0.382 16.503 1.00 70.12 181 ASP A N 1
ATOM 1416 C CA . ASP A 1 181 ? 0.556 0.566 17.577 1.00 70.12 181 ASP A CA 1
ATOM 1417 C C . ASP A 1 181 ? 1.848 1.239 18.045 1.00 70.12 181 ASP A C 1
ATOM 1419 O O . ASP A 1 181 ? 2.910 0.611 18.150 1.00 70.12 181 ASP A O 1
ATOM 1423 N N . LYS A 1 182 ? 1.750 2.531 18.370 1.00 55.81 182 LYS A N 1
ATOM 1424 C CA . LYS A 1 182 ? 2.747 3.156 19.237 1.00 55.81 182 LYS A CA 1
ATOM 1425 C C . LYS A 1 182 ? 2.527 2.572 20.633 1.00 55.81 182 LYS A C 1
ATOM 1427 O O . LYS A 1 182 ? 1.539 2.907 21.275 1.00 55.81 182 LYS A O 1
ATOM 1432 N N . LYS A 1 183 ? 3.414 1.666 21.050 1.00 39.44 183 LYS A N 1
ATOM 1433 C CA . LYS A 1 183 ? 3.601 1.364 22.473 1.00 39.44 183 LYS A CA 1
ATOM 1434 C C . LYS A 1 183 ? 4.089 2.602 23.214 1.00 39.44 183 LYS A C 1
ATOM 1436 O O . LYS A 1 183 ? 4.852 3.377 22.590 1.00 39.44 183 LYS A O 1
#

Secondary structure (DSSP, 8-state):
-HHHHTSSS---HHHHHHHHHHHTTTSS----HHHHHHHHHHHHHHHHHTSSSPPPEEEEEEEEEEE-TTSSSPEEEEEEEEEESS-S-EEEEEEEEEEE-TT--EEEEEEEEPP----S--B-TT--B--TTEEEEEEEE--HHHHTTGGG-EEEEEEEEEEETTEEEETTTTT-EEE----

Foldseek 3Di:
DCLLQVPVHDHDQVVVVVVCVVLVVPAADDDDSVRSSVQSVVLVVQQVVCQPPFKQKEKEQDDKDWDPPPHPPTKIKTKIKIFTPGAYDKAQKKWWKWKAAPVGDIDIDIFRDHDFSNTDPQADPRHYGHDRRMDMTIGIDRDPRCSVRVVRIDIDTDWIWIQGNNDIDTCVVVVRYDYDDDD